Protein 9MYG (pdb70)

Foldseek 3Di:
DVVVVVVVVVVVVVVVVVVVVVVVVVVVVPCPDDAAEFDKDWDADPVQRKIKIAGQTRGPFAWKAKDKLVVQCVVPVPPQKDDDRGGHGHPDMIMGGLPCQVPDPSRDQKIKIWMWTAHPPPGHIDTHDMDIGHPD

Nearest PDB structures (foldseek):
  8gi2-assembly1_A  TM=8.010E-01  e=1.442E-11  Natrinema sp. J7-2
  1evu-assembly1_B  TM=5.180E-01  e=8.046E-01  Homo sapiens
  3ubh-assembly1_A  TM=3.953E-01  e=2.102E+00  Drosophila melanogaster
  6a8p-assembly3_C  TM=4.133E-01  e=2.102E+00  Homo sapiens
  6ewl-assembly1_A  TM=2.812E-01  e=9.663E+00  Danio rerio

Radius of gyration: 26.22 Å; Cα contacts (8 Å, |Δi|>4): 239; chains: 1; bounding box: 28×47×87 Å

B-factor: mean 88.71, std 3.44, range [81.53, 96.91]

Secondary structure (DSSP, 8-state):
-HHHHHHHHHHHHHHHHHHHHHHHHHHHHH--------EEEEEEETTTTEEEEEEEE-TT-SEEEEEETHHHHHHHSGGGEES-SS-B-TT-EEEEE-GGGGTSTT--SEEEEEEEEEETTTTEEEEEEEEEEE--

Solvent-accessible surface area: 8313 Å² total; per-residue (Å²): 145,89,97,92,90,31,92,105,104,107,85,47,92,84,95,108,115,54,67,95,83,46,67,129,88,132,93,126,55,60,84,130,80,106,115,3,118,22,29,16,61,23,86,20,50,123,108,63,65,34,0,67,0,44,6,100,59,39,63,73,10,73,46,0,69,17,14,48,20,6,109,30,0,35,87,81,14,50,113,29,22,57,64,74,63,84,61,0,99,84,63,58,84,1,49,0,67,1,70,48,2,77,97,43,94,64,10,58,17,51,37,48,0,18,0,32,0,14,18,124,150,85,122,21,94,25,112,39,22,67,41,124,11,94,16,121

Structure (mmCIF, N/CA/C/O backbone):
data_9MYG
#
_entry.id   9MYG
#
_cell.length_a   1.00
_cell.length_b   1.00
_cell.length_c   1.00
_cell.angle_alpha   90.00
_cell.angle_beta   90.00
_cell.angle_gamma   90.00
#
_symmetry.space_group_name_H-M   'P 1'
#
loop_
_atom_site.group_PDB
_atom_site.id
_atom_site.type_symbol
_atom_site.label_atom_id
_atom_site.label_alt_id
_atom_site.label_comp_id
_atom_site.label_asym_id
_atom_site.label_entity_id
_atom_site.label_seq_id
_atom_site.pdbx_PDB_ins_code
_atom_site.Cartn_x
_atom_site.Cartn_y
_atom_site.Cartn_z
_atom_site.occupancy
_atom_site.B_iso_or_equiv
_atom_site.auth_seq_id
_atom_site.auth_comp_id
_atom_site.auth_asym_id
_atom_site.auth_atom_id
_atom_site.pdbx_PDB_model_num
ATOM 1 N N . VAL A 1 19 ? 141.222 135.046 63.523 1.00 93.50 19 VAL A N 1
ATOM 2 C CA . VAL A 1 19 ? 142.625 135.053 64.022 1.00 93.50 19 VAL A CA 1
ATOM 3 C C . VAL A 1 19 ? 142.827 136.218 64.982 1.00 93.50 19 VAL A C 1
ATOM 4 O O . VAL A 1 19 ? 143.568 136.109 65.959 1.00 93.50 19 VAL A O 1
ATOM 17 N N . SER A 1 20 ? 142.162 137.336 64.697 1.00 93.34 20 SER A N 1
ATOM 18 C CA . SER A 1 20 ? 142.314 138.535 65.519 1.00 93.34 20 SER A CA 1
ATOM 19 C C . SER A 1 20 ? 141.965 138.310 66.983 1.00 93.34 20 SER A C 1
ATOM 20 O O . SER A 1 20 ? 142.778 138.676 67.849 1.00 93.34 20 SER A O 1
ATOM 28 N N . PRO A 1 21 ? 140.812 137.735 67.340 1.00 92.23 21 PRO A N 1
ATOM 29 C CA . PRO A 1 21 ? 140.496 137.571 68.768 1.00 92.23 21 PRO A CA 1
ATOM 30 C C . PRO A 1 21 ? 141.467 136.674 69.516 1.00 92.23 21 PRO A C 1
ATOM 31 O O . PRO A 1 21 ? 141.660 136.877 70.719 1.00 92.23 21 PRO A O 1
ATOM 42 N N . VAL A 1 22 ? 142.088 135.696 68.854 1.00 91.28 22 VAL A N 1
ATOM 43 C CA . VAL A 1 22 ? 143.016 134.809 69.551 1.00 91.28 22 VAL A CA 1
ATOM 44 C C . VAL A 1 22 ? 144.290 135.557 69.930 1.00 91.28 22 VAL A C 1
ATOM 45 O O . VAL A 1 22 ? 144.795 135.429 71.054 1.00 91.28 22 VAL A O 1
ATOM 58 N N . ILE A 1 23 ? 144.834 136.345 69.001 1.00 91.14 23 ILE A N 1
ATOM 59 C CA . ILE A 1 23 ? 146.010 137.149 69.314 1.00 91.14 23 ILE A CA 1
ATOM 60 C C . ILE A 1 23 ? 145.673 138.173 70.389 1.00 91.14 23 ILE A C 1
ATOM 61 O O . ILE A 1 23 ? 146.490 138.462 71.274 1.00 91.14 23 ILE A O 1
ATOM 77 N N . GLY A 1 24 ? 144.467 138.739 70.329 1.00 91.19 24 GLY A N 1
ATOM 78 C CA . GLY A 1 24 ? 144.034 139.640 71.383 1.00 91.19 24 GLY A CA 1
ATOM 79 C C . GLY A 1 24 ? 143.985 138.959 72.733 1.00 91.19 24 GLY A C 1
ATOM 80 O O . GLY A 1 24 ? 144.368 139.539 73.750 1.00 91.19 24 GLY A O 1
ATOM 84 N N . VAL A 1 25 ? 143.511 137.713 72.763 1.00 90.53 25 VAL A N 1
ATOM 85 C CA . VAL A 1 25 ? 143.472 136.960 74.013 1.00 90.53 25 VAL A CA 1
ATOM 86 C C . VAL A 1 25 ? 144.883 136.727 74.535 1.00 90.53 25 VAL A C 1
ATOM 87 O O . VAL A 1 25 ? 145.141 136.839 75.738 1.00 90.53 25 VAL A O 1
ATOM 100 N N . ILE A 1 26 ? 145.815 136.385 73.644 1.00 90.32 26 ILE A N 1
ATOM 101 C CA . ILE A 1 26 ? 147.197 136.161 74.069 1.00 90.32 26 ILE A CA 1
ATOM 102 C C . ILE A 1 26 ? 147.781 137.438 74.669 1.00 90.32 26 ILE A C 1
ATOM 103 O O . ILE A 1 26 ? 148.417 137.420 75.734 1.00 90.32 26 ILE A O 1
ATOM 119 N N . LEU A 1 27 ? 147.570 138.569 73.992 1.00 89.72 27 LEU A N 1
ATOM 120 C CA . LEU A 1 27 ? 148.095 139.837 74.489 1.00 89.72 27 LEU A CA 1
ATOM 121 C C . LEU A 1 27 ? 147.454 140.215 75.819 1.00 89.72 27 LEU A C 1
ATOM 122 O O . LEU A 1 27 ? 148.130 140.720 76.725 1.00 89.72 27 LEU A O 1
ATOM 138 N N . MET A 1 28 ? 146.146 139.983 75.955 1.00 92.27 28 MET A N 1
ATOM 139 C CA . MET A 1 28 ? 145.471 140.262 77.215 1.00 92.27 28 MET A CA 1
ATOM 140 C C . MET A 1 28 ? 145.990 139.370 78.332 1.00 92.27 28 MET A C 1
ATOM 141 O O . MET A 1 28 ? 146.092 139.815 79.477 1.00 92.27 28 MET A O 1
ATOM 155 N N . VAL A 1 29 ? 146.319 138.114 78.027 1.00 90.76 29 VAL A N 1
ATOM 156 C CA . VAL A 1 29 ? 146.907 137.236 79.034 1.00 90.76 29 VAL A CA 1
ATOM 157 C C . VAL A 1 29 ? 148.260 137.776 79.479 1.00 90.76 29 VAL A C 1
ATOM 158 O O . VAL A 1 29 ? 148.589 137.771 80.673 1.00 90.76 29 VAL A O 1
ATOM 171 N N . ALA A 1 30 ? 149.073 138.237 78.526 1.00 89.43 30 ALA A N 1
ATOM 172 C CA . ALA A 1 30 ? 150.362 138.819 78.895 1.00 89.43 30 ALA A CA 1
ATOM 173 C C . ALA A 1 30 ? 150.174 140.043 79.786 1.00 89.43 30 ALA A C 1
ATOM 174 O O . ALA A 1 30 ? 150.880 140.213 80.791 1.00 89.43 30 ALA A O 1
ATOM 181 N N . ILE A 1 31 ? 149.217 140.904 79.435 1.00 90.27 31 ILE A N 1
ATOM 182 C CA . ILE A 1 31 ? 148.947 142.087 80.248 1.00 90.27 31 ILE A CA 1
ATOM 183 C C . ILE A 1 31 ? 148.463 141.680 81.634 1.00 90.27 31 ILE A C 1
ATOM 184 O O . ILE A 1 31 ? 148.791 142.325 82.636 1.00 90.27 31 ILE A O 1
ATOM 200 N N . THR A 1 32 ? 147.664 140.615 81.713 1.00 90.71 32 THR A N 1
ATOM 201 C CA . THR A 1 32 ? 147.190 140.131 83.005 1.00 90.71 32 THR A CA 1
ATOM 2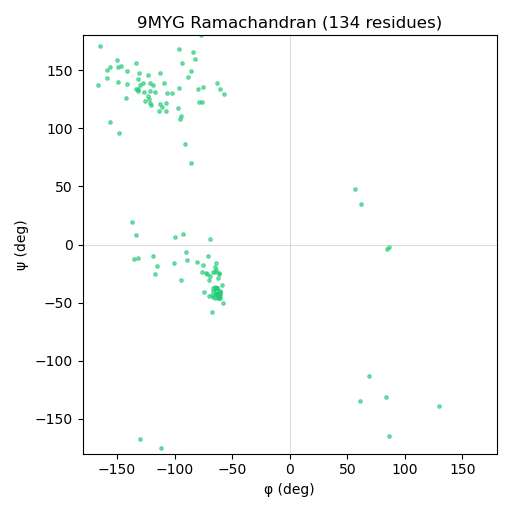02 C C . THR A 1 32 ? 148.351 139.657 83.867 1.00 90.71 32 THR A C 1
ATOM 203 O O . THR A 1 32 ? 148.396 139.931 85.071 1.00 90.71 32 THR A O 1
ATOM 214 N N . VAL A 1 33 ? 149.299 138.935 83.268 1.00 91.18 33 VAL A N 1
ATOM 215 C CA . VAL A 1 33 ? 150.470 138.492 84.021 1.00 91.18 33 VAL A CA 1
ATOM 216 C C . VAL A 1 33 ? 151.258 139.693 84.529 1.00 91.18 33 VAL A C 1
ATOM 217 O O . VAL A 1 33 ? 151.693 139.728 85.689 1.00 91.18 33 VAL A O 1
ATOM 230 N N . ILE A 1 34 ? 151.451 140.699 83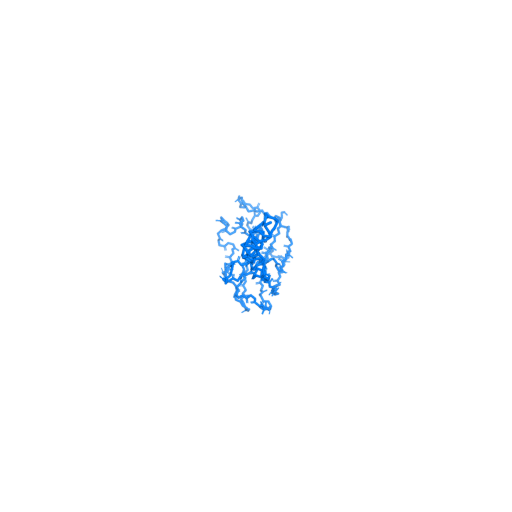.674 1.00 90.07 34 ILE A N 1
ATOM 231 C CA . ILE A 1 34 ? 152.207 141.878 84.090 1.00 90.07 34 ILE A CA 1
ATOM 232 C C . ILE A 1 34 ? 151.490 142.604 85.225 1.00 90.07 34 ILE A C 1
ATOM 233 O O . ILE A 1 34 ? 152.120 143.048 86.195 1.00 90.07 34 ILE A O 1
ATOM 249 N N . LEU A 1 35 ? 150.167 142.745 85.123 1.00 90.23 35 LEU A N 1
ATOM 250 C CA . LEU A 1 35 ? 149.413 143.433 86.166 1.00 90.23 35 LEU A CA 1
ATOM 251 C C . LEU A 1 35 ? 149.438 142.651 87.472 1.00 90.23 35 LEU A C 1
ATOM 252 O O . LEU A 1 35 ? 149.496 143.244 88.555 1.00 90.23 35 LEU A O 1
ATOM 268 N N . ALA A 1 36 ? 149.380 141.319 87.394 1.00 90.09 36 ALA A N 1
ATOM 269 C CA . ALA A 1 36 ? 149.514 140.507 88.598 1.00 90.09 36 ALA A CA 1
ATOM 270 C C . ALA A 1 36 ? 150.872 140.727 89.247 1.00 90.09 36 ALA A C 1
ATOM 271 O O . ALA A 1 36 ? 150.971 140.876 90.472 1.00 90.09 36 ALA A O 1
ATOM 278 N N . ALA A 1 37 ? 151.932 140.764 88.436 1.00 90.28 37 ALA A N 1
ATOM 279 C CA . ALA A 1 37 ? 153.259 141.031 88.977 1.00 90.28 37 ALA A CA 1
ATOM 280 C C . ALA A 1 37 ? 153.321 142.398 89.646 1.00 90.28 37 ALA A C 1
ATOM 281 O O . ALA A 1 37 ? 153.949 142.544 90.700 1.00 90.28 37 ALA A O 1
ATOM 288 N N . VAL A 1 38 ? 152.682 143.404 89.050 1.00 89.89 38 VAL A N 1
ATOM 289 C CA . VAL A 1 38 ? 152.698 144.742 89.636 1.00 89.89 38 VAL A CA 1
ATOM 290 C C . VAL A 1 38 ? 151.935 144.769 90.957 1.00 89.89 38 VAL A C 1
ATOM 291 O O . VAL A 1 38 ? 152.404 145.348 91.944 1.00 89.89 38 VAL A O 1
ATOM 304 N N . ILE A 1 39 ? 150.750 144.156 91.000 1.00 90.61 39 ILE A N 1
ATOM 305 C CA . ILE A 1 39 ? 149.920 144.228 92.201 1.00 90.61 39 ILE A CA 1
ATOM 306 C C . ILE A 1 39 ? 150.509 143.385 93.326 1.00 90.61 39 ILE A C 1
ATOM 307 O O . ILE A 1 39 ? 150.243 143.645 94.509 1.00 90.61 39 ILE A O 1
ATOM 323 N N . ALA A 1 40 ? 151.294 142.357 92.991 1.00 90.91 40 ALA A N 1
ATOM 324 C CA . ALA A 1 40 ? 151.884 141.526 94.035 1.00 90.91 40 ALA A CA 1
ATOM 325 C C . ALA A 1 40 ? 152.785 142.346 94.949 1.00 90.91 40 ALA A C 1
ATOM 326 O O . ALA A 1 40 ? 152.744 142.191 96.176 1.00 90.91 40 ALA A O 1
ATOM 333 N N . ALA A 1 41 ? 153.610 143.221 94.371 1.00 90.78 41 ALA A N 1
ATOM 334 C CA . ALA A 1 41 ? 154.495 144.048 95.184 1.00 90.78 41 ALA A CA 1
ATOM 335 C C . ALA A 1 41 ? 153.698 144.980 96.088 1.00 90.78 41 ALA A C 1
ATOM 336 O O . ALA A 1 41 ? 154.031 145.150 97.266 1.00 90.78 41 ALA A O 1
ATOM 343 N N . PHE A 1 42 ? 152.639 145.591 95.554 1.00 91.44 42 PHE A N 1
ATOM 344 C CA . PHE A 1 42 ? 151.823 146.487 96.366 1.00 91.44 42 PHE A CA 1
ATOM 345 C C . PHE A 1 42 ? 151.183 145.742 97.530 1.00 91.44 42 PHE A C 1
ATOM 346 O O . PHE A 1 42 ? 151.153 146.249 98.657 1.00 91.44 42 PHE A O 1
ATOM 363 N N . VAL A 1 43 ? 150.665 144.539 97.279 1.00 91.46 43 VAL A N 1
ATOM 364 C CA . VAL A 1 43 ? 150.044 143.767 98.353 1.00 91.46 43 VAL A CA 1
ATOM 365 C C . VAL A 1 43 ? 151.082 143.383 99.402 1.00 91.46 43 VAL A C 1
ATOM 366 O O . VAL A 1 43 ? 150.854 143.524 100.611 1.00 91.46 43 VAL A O 1
ATOM 379 N N . LEU A 1 44 ? 152.242 142.893 98.959 1.00 91.97 44 LEU A N 1
ATOM 380 C CA . LEU A 1 44 ? 153.269 142.478 99.904 1.00 91.97 44 LEU A CA 1
ATOM 381 C C . LEU A 1 44 ? 153.843 143.652 100.685 1.00 91.97 44 LEU A C 1
ATOM 382 O O . LEU A 1 44 ? 154.365 143.450 101.786 1.00 91.97 44 LEU A O 1
ATOM 398 N N . ASP A 1 45 ? 153.762 144.871 100.145 1.00 93.30 45 ASP A N 1
ATOM 399 C CA . ASP A 1 45 ? 154.205 146.035 100.904 1.00 93.30 45 ASP A CA 1
ATOM 400 C C . ASP A 1 45 ? 153.364 146.201 102.165 1.00 93.30 45 ASP A C 1
ATOM 401 O O . ASP A 1 45 ? 153.903 146.410 103.258 1.00 93.30 45 ASP A O 1
ATOM 410 N N . LEU A 1 46 ? 152.039 146.097 102.036 1.00 89.92 46 LEU A N 1
ATOM 411 C CA . LEU A 1 46 ? 151.176 146.141 103.212 1.00 89.92 46 LEU A CA 1
ATOM 412 C C . LEU A 1 46 ? 151.329 144.889 104.063 1.00 89.92 46 LEU A C 1
ATOM 413 O O . LEU A 1 46 ? 151.171 144.950 105.287 1.00 89.92 46 LEU A O 1
ATOM 429 N N . GLY A 1 47 ? 151.635 143.751 103.437 1.00 91.42 47 GLY A N 1
ATOM 430 C CA . GLY A 1 47 ? 151.725 142.510 104.186 1.00 91.42 47 GLY A CA 1
ATOM 431 C C . GLY A 1 47 ? 152.760 142.541 105.294 1.00 91.42 47 GLY A C 1
ATOM 432 O O . GLY A 1 47 ? 152.559 141.931 106.348 1.00 91.42 47 GLY A O 1
ATOM 436 N N . GLY A 1 48 ? 153.877 143.241 105.078 1.00 91.15 48 GLY A N 1
ATOM 437 C CA . GLY A 1 48 ? 154.957 143.234 106.050 1.00 91.15 48 GLY A CA 1
ATOM 438 C C . GLY A 1 48 ? 154.865 144.300 107.120 1.00 91.15 48 GLY A C 1
ATOM 439 O O . GLY A 1 48 ? 155.593 144.224 108.114 1.00 91.15 48 GLY A O 1
ATOM 443 N N . SER A 1 49 ? 153.991 145.292 106.945 1.00 93.28 49 SER A N 1
ATOM 444 C CA . SER A 1 49 ? 153.902 146.420 107.872 1.00 93.28 49 SER A CA 1
ATOM 445 C C . SER A 1 49 ? 152.979 146.092 109.050 1.00 93.28 49 SER A C 1
ATOM 446 O O . SER A 1 49 ? 151.876 146.619 109.189 1.00 93.28 49 SER A O 1
ATOM 454 N N . VAL A 1 50 ? 153.459 145.195 109.910 1.00 94.03 50 VAL A N 1
ATOM 455 C CA . VAL A 1 50 ? 152.771 144.882 111.158 1.00 94.03 50 VAL A CA 1
ATOM 456 C C . VAL A 1 50 ? 153.307 145.800 112.249 1.00 94.03 50 VAL A C 1
ATOM 457 O O . VAL A 1 50 ? 154.238 145.440 112.978 1.00 94.03 50 VAL A O 1
ATOM 470 N N . GLY A 1 51 ? 152.722 146.989 112.369 1.00 92.75 51 GLY A N 1
ATOM 471 C CA . GLY A 1 51 ? 153.186 147.969 113.331 1.00 92.75 51 GLY A CA 1
ATOM 472 C C . GLY A 1 51 ? 153.181 147.461 114.758 1.00 92.75 51 GLY A C 1
ATOM 473 O O . GLY A 1 51 ? 152.178 146.918 115.229 1.00 92.75 51 GLY A O 1
ATOM 477 N N . GLN A 1 52 ? 154.300 147.632 115.453 1.00 94.23 52 GLN A N 1
ATOM 478 C CA . GLN A 1 52 ? 154.420 147.228 116.844 1.00 94.23 52 GLN A CA 1
ATOM 479 C C . GLN A 1 52 ? 154.086 148.394 117.770 1.00 94.23 52 GLN A C 1
ATOM 480 O O . GLN A 1 52 ? 154.186 149.566 117.398 1.00 94.23 52 GLN A O 1
ATOM 494 N N . GLU A 1 53 ? 153.687 148.054 118.993 1.00 94.64 53 GLU A N 1
ATOM 495 C CA . GLU A 1 53 ? 153.324 149.035 120.005 1.00 94.64 53 GLU A CA 1
ATOM 496 C C . GLU A 1 53 ? 153.994 148.676 121.322 1.00 94.64 53 GLU A C 1
ATOM 497 O O . GLU A 1 53 ? 153.970 147.516 121.744 1.00 94.64 53 GLU A O 1
ATOM 509 N N . ALA A 1 54 ? 154.589 149.674 121.966 1.00 94.66 54 ALA A N 1
ATOM 510 C CA . ALA A 1 54 ? 155.273 149.460 123.231 1.00 94.66 54 ALA A CA 1
ATOM 511 C C . ALA A 1 54 ? 154.293 149.544 124.394 1.00 94.66 54 ALA A C 1
ATOM 512 O O . ALA A 1 54 ? 153.298 150.272 124.346 1.00 94.66 54 ALA A O 1
ATOM 519 N N . GLN A 1 55 ? 154.585 148.784 125.447 1.00 93.71 55 GLN A N 1
ATOM 520 C CA . GLN A 1 55 ? 153.761 148.789 126.645 1.00 93.71 55 GLN A CA 1
ATOM 521 C C . GLN A 1 55 ? 154.637 148.498 127.854 1.00 93.71 55 GLN A C 1
ATOM 522 O O . GLN A 1 55 ? 155.539 147.658 127.799 1.00 93.71 55 GLN A O 1
ATOM 536 N N . ALA A 1 56 ? 154.360 149.204 128.946 1.00 91.49 56 ALA A N 1
ATOM 537 C CA . ALA A 1 56 ? 155.110 149.034 130.183 1.00 91.49 56 ALA A CA 1
ATOM 538 C C . ALA A 1 56 ? 154.326 149.687 131.312 1.00 91.49 56 ALA A C 1
ATOM 539 O O . ALA A 1 56 ? 153.332 150.381 131.085 1.00 91.49 56 ALA A O 1
ATOM 546 N N . GLY A 1 57 ? 154.790 149.455 132.537 1.00 89.95 57 GLY A N 1
ATOM 547 C CA . GLY A 1 57 ? 154.128 149.987 133.712 1.00 89.95 57 GLY A CA 1
ATOM 548 C C . GLY A 1 57 ? 155.023 150.884 134.540 1.00 89.95 57 GLY A C 1
ATOM 549 O O . GLY A 1 57 ? 156.076 150.453 135.019 1.00 89.95 57 GLY A O 1
ATOM 553 N N . VAL A 1 58 ? 154.614 152.139 134.711 1.00 89.05 58 VAL A N 1
ATOM 554 C CA . VAL A 1 58 ? 155.358 153.111 135.499 1.00 89.05 58 VAL A CA 1
ATOM 555 C C . VAL A 1 58 ? 154.392 153.810 136.445 1.00 89.05 58 VAL A C 1
ATOM 556 O O . VAL A 1 58 ? 153.243 154.094 136.092 1.00 89.05 58 VAL A O 1
ATOM 569 N N . THR A 1 59 ? 154.867 154.084 137.656 1.00 88.86 59 THR A N 1
ATOM 570 C CA . THR A 1 59 ? 154.063 154.710 138.697 1.00 88.86 59 THR A CA 1
ATOM 571 C C . THR A 1 59 ? 154.503 156.156 138.880 1.00 88.86 59 THR A C 1
ATOM 572 O O . THR A 1 59 ? 155.699 156.432 139.022 1.00 88.86 59 THR A O 1
ATOM 583 N N . ILE A 1 60 ? 153.540 157.075 138.876 1.00 87.19 60 ILE A N 1
ATOM 584 C CA . ILE A 1 60 ? 153.791 158.489 139.129 1.00 87.19 60 ILE A CA 1
ATOM 585 C C . ILE A 1 60 ? 153.017 158.898 140.373 1.00 87.19 60 ILE A C 1
ATOM 586 O O . ILE A 1 60 ? 151.854 158.517 140.546 1.00 87.19 60 ILE A O 1
ATOM 602 N N . GLU A 1 61 ? 153.665 159.675 141.239 1.00 88.58 61 GLU A N 1
ATOM 603 C CA . GLU A 1 61 ? 153.106 160.021 142.536 1.00 88.58 61 GLU A CA 1
ATOM 604 C C . GLU A 1 61 ? 153.474 161.469 142.837 1.00 88.58 61 GLU A C 1
ATOM 605 O O . GLU A 1 61 ? 154.653 161.833 142.803 1.00 88.58 61 GLU A O 1
ATOM 617 N N . VAL A 1 62 ? 152.465 162.287 143.133 1.00 86.31 62 VAL A N 1
ATOM 618 C CA . VAL A 1 62 ? 152.632 163.719 143.385 1.00 86.31 62 VAL A CA 1
ATOM 619 C C . VAL A 1 62 ? 152.363 163.969 144.861 1.00 86.31 62 VAL A C 1
ATOM 620 O O . VAL A 1 62 ? 151.249 163.727 145.343 1.00 86.31 62 VAL A O 1
ATOM 633 N N . ASP A 1 63 ? 153.375 164.458 145.577 1.00 87.51 63 ASP A N 1
ATOM 634 C CA . ASP A 1 63 ? 153.296 164.655 147.021 1.00 87.51 63 ASP A CA 1
ATOM 635 C C . ASP A 1 63 ? 152.931 166.110 147.296 1.00 87.51 63 ASP A C 1
ATOM 636 O O . ASP A 1 63 ? 153.688 167.023 146.951 1.00 87.51 63 ASP A O 1
ATOM 645 N N . GLU A 1 64 ? 151.772 166.322 147.922 1.00 87.45 64 GLU A N 1
ATOM 646 C CA . GLU A 1 64 ? 151.307 167.675 148.201 1.00 87.45 64 GLU A CA 1
ATOM 647 C C . GLU A 1 64 ? 152.046 168.323 149.365 1.00 87.45 64 GLU A C 1
ATOM 648 O O . GLU A 1 64 ? 152.086 169.554 149.447 1.00 87.45 64 GLU A O 1
ATOM 660 N N . SER A 1 65 ? 152.622 167.528 150.268 1.00 88.72 65 SER A N 1
ATOM 661 C CA . SER A 1 65 ? 153.260 168.090 151.451 1.00 88.72 65 SER A CA 1
ATOM 662 C C . SER A 1 65 ? 154.580 168.780 151.136 1.00 88.72 65 SER A C 1
ATOM 663 O O . SER A 1 65 ? 154.991 169.668 151.890 1.00 88.72 65 SER A O 1
ATOM 671 N N . SER A 1 66 ? 155.252 168.400 150.044 1.00 87.35 66 SER A N 1
ATOM 672 C CA . SER A 1 66 ? 156.546 168.986 149.717 1.00 87.35 66 SER A CA 1
ATOM 673 C C . SER A 1 66 ? 156.658 169.407 148.256 1.00 87.35 66 SER A C 1
ATOM 674 O O . SER A 1 66 ? 157.755 169.776 147.821 1.00 87.35 66 SER A O 1
ATOM 682 N N . GLN A 1 67 ? 155.568 169.370 147.488 1.00 86.75 67 GLN A N 1
ATOM 683 C CA . GLN A 1 67 ? 155.579 169.825 146.098 1.00 86.75 67 GLN A CA 1
ATOM 684 C C . GLN A 1 67 ? 156.631 169.080 145.280 1.00 86.75 67 GLN A C 1
ATOM 685 O O . GLN A 1 67 ? 157.417 169.686 144.548 1.00 86.75 67 GLN A O 1
ATOM 699 N N . GLU A 1 68 ? 156.651 167.755 145.404 1.00 86.47 68 GLU A N 1
ATOM 700 C CA . GLU A 1 68 ? 157.618 166.921 144.707 1.00 86.47 68 GLU A CA 1
ATOM 701 C C . GLU A 1 68 ? 156.894 165.773 144.018 1.00 86.47 68 GLU A C 1
ATOM 702 O O . GLU A 1 68 ? 155.877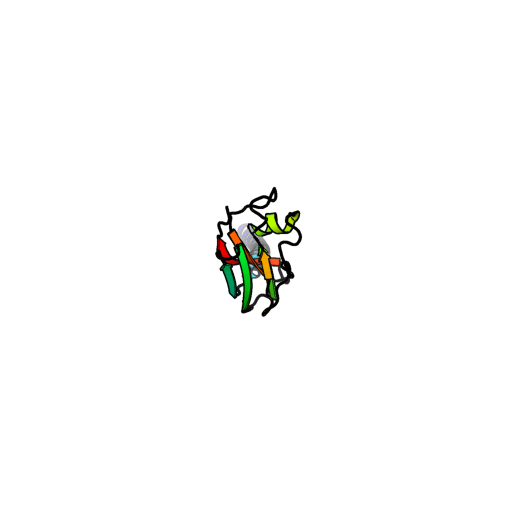 165.275 144.507 1.00 86.47 68 GLU A O 1
ATOM 714 N N . ILE A 1 69 ? 157.433 165.358 142.873 1.00 84.98 69 ILE A N 1
ATOM 715 C CA . ILE A 1 69 ? 156.858 164.297 142.054 1.00 84.98 69 ILE A CA 1
ATOM 716 C C . ILE A 1 69 ? 157.897 163.195 141.900 1.00 84.98 69 ILE A C 1
ATOM 717 O O . ILE A 1 69 ? 159.062 163.471 141.588 1.00 84.98 69 ILE A O 1
ATOM 733 N N . GLN A 1 70 ? 157.477 161.951 142.119 1.00 83.97 70 GLN A N 1
ATOM 734 C CA . GLN A 1 70 ? 158.356 160.792 142.059 1.00 83.97 70 GLN A CA 1
ATOM 735 C C . GLN A 1 70 ? 157.850 159.815 141.007 1.00 83.97 70 GLN A C 1
ATOM 736 O O . GLN A 1 70 ? 156.642 159.590 140.885 1.00 83.97 70 GLN A O 1
ATOM 750 N N . VAL A 1 71 ? 158.780 159.241 140.245 1.00 85.31 71 VAL A N 1
ATOM 751 C CA . VAL A 1 71 ? 158.463 158.305 139.173 1.00 85.31 71 VAL A CA 1
ATOM 752 C C . VAL A 1 71 ? 159.363 157.085 139.311 1.00 85.31 71 VAL A C 1
ATOM 753 O O . VAL A 1 71 ? 160.574 157.223 139.518 1.00 85.31 71 VAL A O 1
ATOM 76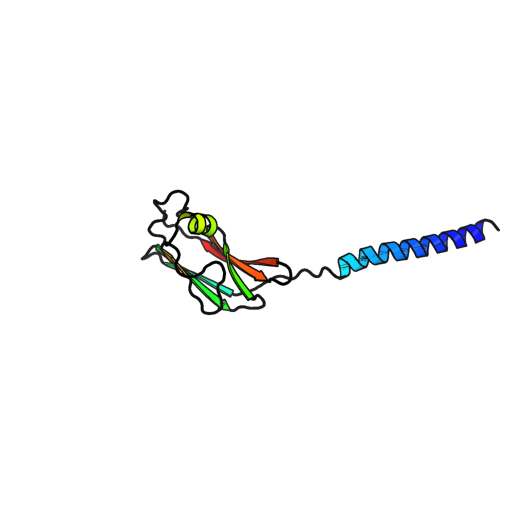6 N N . GLU A 1 72 ? 158.773 155.896 139.198 1.00 86.97 72 GLU A N 1
ATOM 767 C CA . GLU A 1 72 ? 159.523 154.649 139.202 1.00 86.97 72 GLU A CA 1
ATOM 768 C C . GLU A 1 72 ? 158.899 153.686 138.203 1.00 86.97 72 GLU A C 1
ATOM 769 O O . GLU A 1 72 ? 157.690 153.718 137.958 1.00 86.97 72 GLU A O 1
ATOM 781 N N . VAL A 1 73 ? 159.738 152.827 137.627 1.00 89.21 73 VAL A N 1
ATOM 782 C CA . VAL A 1 73 ? 159.305 151.855 136.629 1.00 89.21 73 VAL A CA 1
ATOM 783 C C . VAL A 1 73 ? 159.027 150.545 137.357 1.00 89.21 73 VAL A C 1
ATOM 784 O O . VAL A 1 73 ? 159.946 149.859 137.806 1.00 89.21 73 VAL A O 1
ATOM 797 N N . THR A 1 74 ? 157.747 150.195 137.471 1.00 90.52 74 THR A N 1
ATOM 798 C CA . THR A 1 74 ? 157.377 148.954 138.138 1.00 90.52 74 THR A CA 1
ATOM 799 C C . THR A 1 74 ? 157.680 147.740 137.269 1.00 90.52 74 THR A C 1
ATOM 800 O O . THR A 1 74 ? 158.155 146.717 137.773 1.00 90.52 74 THR A O 1
ATOM 811 N N . SER A 1 75 ? 157.413 147.830 135.968 1.00 91.42 75 SER A N 1
ATOM 812 C CA . SER A 1 75 ? 157.644 146.712 135.065 1.00 91.42 75 SER A CA 1
ATOM 813 C C . SER A 1 75 ? 158.054 147.248 133.703 1.00 91.42 75 SER A C 1
ATOM 814 O O . SER A 1 75 ? 157.705 148.371 133.330 1.00 91.42 75 SER A O 1
ATOM 822 N N . MET A 1 76 ? 158.800 146.428 132.964 1.00 92.36 76 MET A N 1
ATOM 823 C CA . MET A 1 76 ? 159.292 146.822 131.653 1.00 92.36 76 MET A CA 1
ATOM 824 C C . MET A 1 76 ? 158.385 146.373 130.516 1.00 92.36 76 MET A C 1
ATOM 825 O O . MET A 1 76 ? 158.320 147.057 129.488 1.00 92.36 76 MET A O 1
ATOM 839 N N . GLY A 1 77 ? 157.680 145.256 130.676 1.00 94.15 77 GLY A N 1
ATOM 840 C CA . GLY A 1 77 ? 156.846 144.734 129.612 1.00 94.15 77 GLY A CA 1
ATOM 841 C C . GLY A 1 77 ? 157.663 144.217 128.446 1.00 94.15 77 GLY A C 1
ATOM 842 O O . GLY A 1 77 ? 158.384 143.224 128.579 1.00 94.15 77 GLY A O 1
ATOM 846 N N . ASN A 1 78 ? 157.558 144.884 127.297 1.00 94.03 78 ASN A N 1
ATOM 847 C CA . ASN A 1 78 ? 158.343 144.538 126.121 1.00 94.03 78 ASN A CA 1
ATOM 848 C C . ASN A 1 78 ? 159.261 145.662 125.664 1.00 94.03 78 ASN A C 1
ATOM 849 O O . ASN A 1 78 ? 160.107 145.433 124.792 1.00 94.03 78 ASN A O 1
ATOM 860 N N . SER A 1 79 ? 159.122 146.863 126.220 1.00 94.03 79 SER A N 1
ATOM 861 C CA . SER A 1 79 ? 160.011 147.960 125.877 1.00 94.03 79 SER A CA 1
ATOM 862 C C . SER A 1 79 ? 161.350 147.780 126.590 1.00 94.03 79 SER A C 1
ATOM 863 O O . SER A 1 79 ? 161.568 146.819 127.332 1.00 94.03 79 SER A O 1
ATOM 871 N N . ASP A 1 80 ? 162.265 148.724 126.360 1.00 92.46 80 ASP A N 1
ATOM 872 C CA . ASP A 1 80 ? 163.594 148.637 126.946 1.00 92.46 80 ASP A CA 1
ATOM 873 C C . ASP A 1 80 ? 164.059 149.923 127.617 1.00 92.46 80 ASP A C 1
ATOM 874 O O . ASP A 1 80 ? 165.072 149.890 128.323 1.00 92.46 80 ASP A O 1
ATOM 883 N N . LEU A 1 81 ? 163.367 151.045 127.429 1.00 90.90 81 LEU A N 1
ATOM 884 C CA . LEU A 1 81 ? 163.716 152.272 128.130 1.00 90.90 81 LEU A CA 1
ATOM 885 C C . LEU A 1 81 ? 162.505 153.191 128.146 1.00 90.90 81 LEU A C 1
ATOM 886 O O . LEU A 1 81 ? 161.671 153.169 127.237 1.00 90.90 81 LEU A O 1
ATOM 902 N N . VAL A 1 82 ? 162.420 154.004 129.195 1.00 89.37 82 VAL A N 1
ATOM 903 C CA . VAL A 1 82 ? 161.299 154.908 129.413 1.00 89.37 82 VAL A CA 1
ATOM 904 C C . VAL A 1 82 ? 161.841 156.312 129.637 1.00 89.37 82 VAL A C 1
ATOM 905 O O . VAL A 1 82 ? 162.846 156.496 130.333 1.00 89.37 82 VAL A O 1
ATOM 918 N N . LYS A 1 83 ? 161.174 157.298 129.044 1.00 87.88 83 LYS A N 1
ATOM 919 C CA . LYS A 1 83 ? 161.529 158.697 129.227 1.00 87.88 83 LYS A CA 1
ATOM 920 C C . LYS A 1 83 ? 160.262 159.493 129.500 1.00 87.88 83 LYS A C 1
ATOM 921 O O . LYS A 1 83 ? 159.157 159.090 129.130 1.00 87.88 83 LYS A O 1
ATOM 940 N N . LEU A 1 84 ? 160.436 160.635 130.158 1.00 85.75 84 LEU A N 1
ATOM 941 C CA . LEU A 1 84 ? 159.324 161.465 130.600 1.00 85.75 84 LEU A CA 1
ATOM 942 C C . LEU A 1 84 ? 159.057 162.564 129.581 1.00 85.75 84 LEU A C 1
ATOM 943 O O . LEU A 1 84 ? 159.992 163.210 129.097 1.00 85.75 84 LEU A O 1
ATOM 959 N N . GLY A 1 85 ? 157.782 162.770 129.262 1.00 85.52 85 GLY A N 1
ATOM 960 C CA . GLY A 1 85 ? 157.380 163.813 128.339 1.00 85.52 85 GLY A CA 1
ATOM 961 C C . GLY A 1 85 ? 156.270 164.676 128.899 1.00 85.52 85 GLY A C 1
ATOM 962 O O . GLY A 1 85 ? 155.972 164.615 130.095 1.00 85.52 85 GLY A O 1
ATOM 966 N N . GLY A 1 86 ? 155.648 165.482 128.047 1.00 85.32 86 GLY A N 1
ATOM 967 C CA . GLY A 1 86 ? 154.570 166.345 128.504 1.00 85.32 86 GLY A CA 1
ATOM 968 C C . GLY A 1 86 ? 155.117 1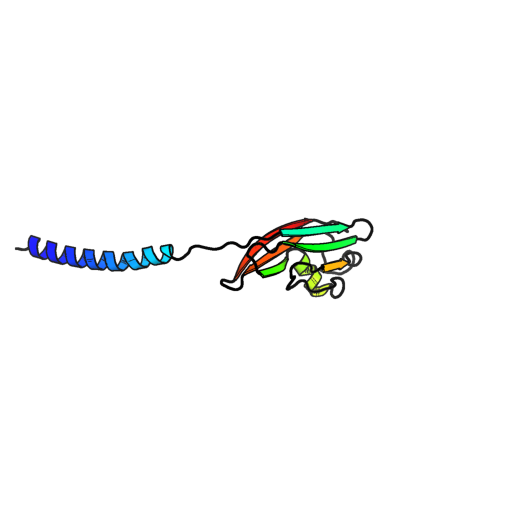67.624 129.094 1.00 85.32 86 GLY A C 1
ATOM 969 O O . GLY A 1 86 ? 155.963 168.288 128.491 1.00 85.32 86 GLY A O 1
ATOM 973 N N . ALA A 1 87 ? 154.632 167.978 130.286 1.00 84.92 87 ALA A N 1
ATOM 974 C CA . ALA A 1 87 ? 155.088 169.197 130.942 1.00 84.92 87 ALA A CA 1
ATOM 975 C C . ALA A 1 87 ? 156.563 169.139 131.313 1.00 84.92 87 ALA A C 1
ATOM 976 O O . ALA A 1 87 ? 157.172 170.189 131.543 1.00 84.92 87 ALA A O 1
ATOM 983 N N . THR A 1 88 ? 157.151 167.942 131.380 1.00 85.96 88 THR A N 1
ATOM 984 C CA . THR A 1 88 ? 158.569 167.832 131.699 1.00 85.96 88 THR A CA 1
ATOM 985 C C . THR A 1 88 ? 159.444 168.530 130.668 1.00 85.96 88 THR A C 1
ATOM 986 O O . THR A 1 88 ? 160.569 168.924 130.991 1.00 85.96 88 THR A O 1
ATOM 997 N N . ASP A 1 89 ? 158.954 168.691 129.437 1.00 87.19 89 ASP A N 1
ATOM 998 C CA . ASP A 1 89 ? 159.742 169.363 128.410 1.00 87.19 89 ASP A CA 1
ATOM 999 C C . ASP A 1 89 ? 160.066 170.793 128.822 1.00 87.19 89 ASP A C 1
ATOM 1000 O O . ASP A 1 89 ? 161.209 171.246 128.697 1.00 87.19 89 ASP A O 1
ATOM 1009 N N . GLY A 1 90 ? 159.066 171.522 129.319 1.00 85.04 90 GLY A N 1
ATOM 1010 C CA . GLY A 1 90 ? 159.315 172.874 129.786 1.00 85.04 90 GLY A CA 1
ATOM 1011 C C . GLY A 1 90 ? 160.203 172.910 131.015 1.00 85.04 90 GLY A C 1
ATOM 1012 O O . GLY A 1 90 ? 161.079 173.770 131.134 1.00 85.04 90 GLY A O 1
ATOM 1016 N N . ILE A 1 91 ? 159.990 171.978 131.944 1.00 84.50 91 ILE A N 1
ATOM 1017 C CA . ILE A 1 91 ? 160.777 171.958 133.174 1.00 84.50 91 ILE A CA 1
ATOM 1018 C C . ILE A 1 91 ? 162.226 171.600 132.867 1.00 84.50 91 ILE A C 1
ATOM 1019 O O . ILE A 1 91 ? 163.150 172.366 133.160 1.00 84.50 91 ILE A O 1
ATOM 1035 N N . ALA A 1 92 ? 162.444 170.436 132.252 1.00 84.33 92 ALA A N 1
ATOM 1036 C CA . ALA A 1 92 ? 163.806 169.960 132.040 1.00 84.33 92 ALA A CA 1
ATOM 1037 C C . ALA A 1 92 ? 164.611 170.912 131.166 1.00 84.33 92 ALA A C 1
ATOM 1038 O O . ALA A 1 92 ? 165.843 170.939 131.257 1.00 84.33 92 ALA A O 1
ATOM 1045 N N . SER A 1 93 ? 163.942 171.698 130.320 1.00 85.38 93 SER A N 1
ATOM 1046 C CA . SER A 1 93 ? 164.658 172.571 129.399 1.00 85.38 93 SER A CA 1
ATOM 1047 C C . SER A 1 93 ? 165.403 173.694 130.108 1.00 85.38 93 SER A C 1
ATOM 1048 O O . SER A 1 93 ? 166.551 173.974 129.749 1.00 85.38 93 SER A O 1
ATOM 1056 N N . ASN A 1 94 ? 164.788 174.340 131.099 1.00 84.11 94 ASN A N 1
ATOM 1057 C CA . ASN A 1 94 ? 165.396 175.516 131.713 1.00 84.11 94 ASN A CA 1
ATOM 1058 C C . ASN A 1 94 ? 165.318 175.500 133.237 1.00 84.11 94 ASN A C 1
ATOM 1059 O O . ASN A 1 94 ? 165.987 176.301 133.897 1.00 84.11 94 ASN A O 1
ATOM 1070 N N . ALA A 1 95 ? 164.516 174.605 133.812 1.00 84.15 95 ALA A N 1
ATOM 1071 C CA . ALA A 1 95 ? 164.417 174.523 135.264 1.00 84.15 95 ALA A CA 1
ATOM 1072 C C . ALA A 1 95 ? 165.674 173.949 135.904 1.00 84.15 95 ALA A C 1
ATOM 1073 O O . ALA A 1 95 ? 165.797 173.987 137.133 1.00 84.15 95 ALA A O 1
ATOM 1080 N N . GLY A 1 96 ? 166.597 173.420 135.109 1.00 84.65 96 GLY A N 1
ATOM 1081 C CA . GLY A 1 96 ? 167.876 172.987 135.644 1.00 84.65 96 GLY A CA 1
ATOM 1082 C C . GLY A 1 96 ? 167.737 171.890 136.677 1.00 84.65 96 GLY A C 1
ATOM 1083 O O . GLY A 1 96 ? 166.994 170.918 136.494 1.00 84.65 96 GLY A O 1
ATOM 1087 N N . SER A 1 97 ? 168.459 172.046 137.784 1.00 86.24 97 SER A N 1
ATOM 1088 C CA . SER A 1 97 ? 168.649 170.998 138.784 1.00 86.24 97 SER A CA 1
ATOM 1089 C C . SER A 1 97 ? 167.395 170.668 139.574 1.00 86.24 97 SER A C 1
ATOM 1090 O O . SER A 1 97 ? 167.510 169.848 140.495 1.00 86.24 97 SER A O 1
ATOM 1098 N N . THR A 1 98 ? 166.214 171.227 139.302 1.00 84.18 98 THR A N 1
ATOM 1099 C CA . THR A 1 98 ? 165.026 170.812 140.038 1.00 84.18 98 THR A CA 1
ATOM 1100 C C . THR A 1 98 ? 164.681 169.351 139.781 1.00 84.18 98 THR A C 1
ATOM 1101 O O . THR A 1 98 ? 163.899 168.769 140.539 1.00 84.18 98 THR A O 1
ATOM 1112 N N . ILE A 1 99 ? 165.241 168.753 138.733 1.00 84.41 99 ILE A N 1
ATOM 1113 C CA . ILE A 1 99 ? 165.085 167.332 138.446 1.00 84.41 99 ILE A CA 1
ATOM 1114 C C . ILE A 1 99 ? 166.353 166.616 138.882 1.00 84.41 99 ILE A C 1
ATOM 1115 O O . ILE A 1 99 ? 167.466 167.030 138.533 1.00 84.41 99 ILE A O 1
ATOM 1131 N N . SER A 1 100 ? 166.189 165.539 139.645 1.00 82.88 100 SER A N 1
ATOM 1132 C CA . SER A 1 100 ? 167.304 164.725 140.100 1.00 82.88 100 SER A CA 1
ATOM 1133 C C . SER A 1 100 ? 167.224 163.358 139.437 1.00 82.88 100 SER A C 1
ATOM 1134 O O . SER A 1 100 ? 166.135 162.848 139.160 1.00 82.88 100 SER A O 1
ATOM 1142 N N . GLY A 1 101 ? 168.388 162.773 139.184 1.00 83.35 101 GLY A N 1
ATOM 1143 C CA . GLY A 1 101 ? 168.455 161.526 138.457 1.00 83.35 101 GLY A CA 1
ATOM 1144 C C . GLY A 1 101 ? 168.472 161.749 136.956 1.00 83.35 101 GLY A C 1
ATOM 1145 O O . GLY A 1 101 ? 168.705 162.852 136.454 1.00 83.35 101 GLY A O 1
ATOM 1149 N N . ASP A 1 102 ? 168.215 160.663 136.231 1.00 88.63 102 ASP A N 1
ATOM 1150 C CA . ASP A 1 102 ? 168.215 160.665 134.773 1.00 88.63 102 ASP A CA 1
ATOM 1151 C C . ASP A 1 102 ? 166.791 160.429 134.294 1.00 88.63 102 ASP A C 1
ATOM 1152 O O . ASP A 1 102 ? 166.187 159.400 134.615 1.00 88.63 102 ASP A O 1
ATOM 1161 N N . HIS A 1 103 ? 166.258 161.382 133.527 1.00 87.05 103 HIS A N 1
ATOM 1162 C CA . HIS A 1 103 ? 164.907 161.272 132.992 1.00 87.05 103 HIS A CA 1
ATOM 1163 C C . HIS A 1 103 ? 164.876 160.826 131.536 1.00 87.05 103 HIS A C 1
ATOM 1164 O O . HIS A 1 103 ? 163.813 160.417 131.057 1.00 87.05 103 HIS A O 1
ATOM 1178 N N . THR A 1 104 ? 166.001 160.895 130.823 1.00 87.50 104 THR A N 1
ATOM 1179 C CA . THR A 1 104 ? 166.014 160.496 129.421 1.00 87.50 104 THR A CA 1
ATOM 1180 C C . THR A 1 104 ? 166.111 158.985 129.254 1.00 87.50 104 THR A C 1
ATOM 1181 O O . THR A 1 104 ? 165.852 158.472 128.160 1.00 87.50 104 THR A O 1
ATOM 1192 N N . ASP A 1 105 ? 166.482 158.260 130.311 1.00 88.87 105 ASP A N 1
ATOM 1193 C CA . ASP A 1 105 ? 166.603 156.805 130.226 1.00 88.87 105 ASP A CA 1
ATOM 1194 C C . ASP A 1 105 ? 166.436 156.249 131.639 1.00 88.87 105 ASP A C 1
ATOM 1195 O O . ASP A 1 105 ? 167.346 156.370 132.464 1.00 88.87 105 ASP A O 1
ATOM 1204 N N . MET A 1 106 ? 165.278 155.651 131.902 1.00 88.08 106 MET A N 1
ATOM 1205 C CA . MET A 1 106 ? 164.955 155.087 133.205 1.00 88.08 106 MET A CA 1
ATOM 1206 C C . MET A 1 106 ? 164.848 153.572 133.084 1.00 88.08 106 MET A C 1
ATOM 1207 O O . MET A 1 106 ? 163.958 153.062 132.396 1.00 88.08 106 MET A O 1
ATOM 1221 N N . GLN A 1 107 ? 165.749 152.860 133.754 1.00 88.32 107 GLN A N 1
ATOM 1222 C CA . GLN A 1 107 ? 165.683 151.411 133.824 1.00 88.32 107 GLN A CA 1
ATOM 1223 C C . GLN A 1 107 ? 164.732 150.981 134.939 1.00 88.32 107 GLN A C 1
ATOM 1224 O O . GLN A 1 107 ? 164.341 151.772 135.801 1.00 88.32 107 GLN A O 1
ATOM 1238 N N . THR A 1 108 ? 164.355 149.706 134.913 1.00 87.55 108 THR A N 1
ATOM 1239 C CA . THR A 1 108 ? 163.517 149.170 135.976 1.00 87.55 108 THR A CA 1
ATOM 1240 C C . THR A 1 108 ? 164.229 149.302 137.317 1.00 87.55 108 THR A C 1
ATOM 1241 O O . THR A 1 108 ? 165.415 148.984 137.445 1.00 87.55 108 THR A O 1
ATOM 1252 N N . GLY A 1 109 ? 163.497 149.779 138.319 1.00 85.78 109 GLY A N 1
ATOM 1253 C CA . GLY A 1 109 ? 164.057 150.014 139.631 1.00 85.78 109 GLY A CA 1
ATOM 1254 C C . GLY A 1 109 ? 164.710 151.366 139.821 1.00 85.78 109 GLY A C 1
ATOM 1255 O O . GLY A 1 109 ? 165.177 151.656 140.930 1.00 85.78 109 GLY A O 1
ATOM 1259 N N . ASP A 1 110 ? 164.762 152.201 138.787 1.00 86.23 110 ASP A N 1
ATOM 1260 C CA . ASP A 1 110 ? 165.317 153.538 138.928 1.00 86.23 110 ASP A CA 1
ATOM 1261 C C . ASP A 1 110 ? 164.271 154.492 139.497 1.00 86.23 110 ASP A C 1
ATOM 1262 O O . ASP A 1 110 ? 163.064 154.243 139.436 1.00 86.23 110 ASP A O 1
ATOM 1271 N N . VAL A 1 111 ? 164.753 155.599 140.057 1.00 83.56 111 VAL A N 1
ATOM 1272 C CA . VAL A 1 111 ? 163.904 156.597 140.697 1.00 83.56 111 VAL A CA 1
ATOM 1273 C C . VAL A 1 111 ? 164.291 157.973 140.177 1.00 83.56 111 VAL A C 1
ATOM 1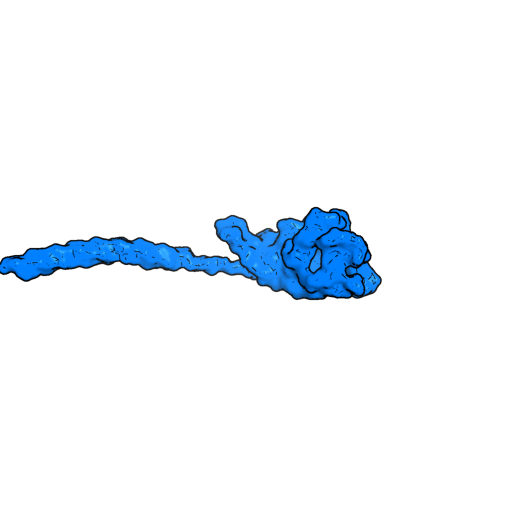274 O O . VAL A 1 111 ? 165.479 158.312 140.129 1.00 83.56 111 VAL A O 1
ATOM 1287 N N . VAL A 1 112 ? 163.291 158.762 139.791 1.00 84.18 112 VAL A N 1
ATOM 1288 C CA . VAL A 1 112 ? 163.476 160.147 139.376 1.00 84.18 112 VAL A CA 1
ATOM 1289 C C . VAL A 1 112 ? 162.622 161.025 140.279 1.00 84.18 112 VAL A C 1
ATOM 1290 O O . VAL A 1 112 ? 161.410 160.807 140.401 1.00 84.18 112 VAL A O 1
ATOM 1303 N N . THR A 1 113 ? 163.250 162.017 140.907 1.00 83.08 113 THR A N 1
ATOM 1304 C CA . THR A 1 113 ? 162.576 162.925 141.824 1.00 83.08 113 THR A CA 1
ATOM 1305 C C . THR A 1 113 ? 162.639 164.339 141.265 1.00 83.08 113 THR A C 1
ATOM 1306 O O . THR A 1 113 ? 163.709 164.801 140.856 1.00 83.08 113 THR A O 1
ATOM 1317 N N . MET A 1 114 ? 161.494 165.017 141.247 1.00 84.38 114 MET A N 1
ATOM 1318 C CA . MET A 1 114 ? 161.381 166.375 140.730 1.00 84.38 114 MET A CA 1
ATOM 1319 C C . MET A 1 114 ? 160.853 167.270 141.841 1.00 84.38 114 MET A C 1
ATOM 1320 O O . MET A 1 114 ? 159.770 167.020 142.381 1.00 84.38 114 MET A O 1
ATOM 1334 N N . ASP A 1 115 ? 161.614 168.308 142.179 1.00 85.55 115 ASP A N 1
ATOM 1335 C CA . ASP A 1 115 ? 161.244 169.237 143.244 1.00 85.55 115 ASP A CA 1
ATOM 1336 C C . ASP A 1 115 ? 160.524 170.411 142.592 1.00 85.55 115 ASP A C 1
ATOM 1337 O O . ASP A 1 115 ? 161.134 171.213 141.881 1.00 85.55 115 ASP A O 1
ATOM 1346 N N . GLY A 1 116 ? 159.220 170.515 142.838 1.00 87.15 116 GLY A N 1
ATOM 1347 C CA . GLY A 1 116 ? 158.391 171.518 142.204 1.00 87.15 116 GLY A CA 1
ATOM 1348 C C . GLY A 1 116 ? 158.218 172.818 142.952 1.00 87.15 116 GLY A C 1
ATOM 1349 O O . GLY A 1 116 ? 157.390 173.640 142.550 1.00 87.15 116 GLY A O 1
ATOM 1353 N N . SER A 1 117 ? 158.970 173.040 144.031 1.00 84.02 117 SER A N 1
ATOM 1354 C CA . SER A 1 117 ? 158.780 174.253 144.819 1.00 84.02 117 SER A CA 1
ATOM 1355 C C . SER A 1 117 ? 159.102 175.508 144.016 1.00 84.02 117 SER A C 1
ATOM 1356 O O . SER A 1 117 ? 158.425 176.531 144.169 1.00 84.02 117 SER A O 1
ATOM 1364 N N . SER A 1 118 ? 160.121 175.453 143.160 1.00 83.32 118 SER A N 1
ATOM 1365 C CA . SER A 1 118 ? 160.614 176.639 142.471 1.00 83.32 118 SER A CA 1
ATOM 1366 C C . SER A 1 118 ? 159.928 176.905 141.136 1.00 83.32 118 SER A C 1
ATOM 1367 O O . SER A 1 118 ? 160.191 177.946 140.525 1.00 83.32 118 SER A O 1
ATOM 1375 N N . TRP A 1 119 ? 159.063 176.004 140.665 1.00 84.24 119 TRP A N 1
ATOM 1376 C CA . TRP A 1 119 ? 158.422 176.210 139.370 1.00 84.24 119 TRP A CA 1
ATOM 1377 C C . TRP A 1 119 ? 157.432 177.367 139.386 1.00 84.24 119 TRP A C 1
ATOM 1378 O O . TRP A 1 119 ? 157.198 177.976 138.337 1.00 84.24 119 TRP A O 1
ATOM 1399 N N . SER A 1 120 ? 156.845 177.683 140.541 1.00 84.12 120 SER A N 1
ATOM 1400 C CA . SER A 1 120 ? 155.858 178.754 140.600 1.00 84.12 120 SER A CA 1
ATOM 1401 C C . SER A 1 120 ? 156.456 180.112 140.259 1.00 84.12 120 SER A C 1
ATOM 1402 O O . SER A 1 120 ? 155.712 181.021 139.876 1.00 84.12 120 SER A O 1
ATOM 1410 N N . SER A 1 121 ? 157.775 180.270 140.386 1.00 81.53 121 SER A N 1
ATOM 1411 C CA . SER A 1 121 ? 158.441 181.530 140.093 1.00 81.53 121 SER A CA 1
ATOM 1412 C C . SER A 1 121 ? 159.411 181.458 138.925 1.00 81.53 121 SER A C 1
ATOM 1413 O O . SER A 1 121 ? 159.767 182.509 138.382 1.00 81.53 121 SER A O 1
ATOM 1421 N N . THR A 1 122 ? 159.848 180.267 138.526 1.00 83.31 122 THR A N 1
ATOM 1422 C CA . THR A 1 122 ? 160.777 180.139 137.411 1.00 83.31 122 THR A CA 1
ATOM 1423 C C . THR A 1 122 ? 160.034 180.345 136.097 1.00 83.31 122 THR A C 1
ATOM 1424 O O . THR A 1 122 ? 159.073 179.629 135.800 1.00 83.31 122 THR A O 1
ATOM 1435 N N . SER A 1 123 ? 160.479 181.322 135.311 1.00 85.11 123 SER A N 1
ATOM 1436 C CA . SER A 1 123 ? 159.833 181.611 134.039 1.00 85.11 123 SER A CA 1
ATOM 1437 C C . SER A 1 123 ? 159.964 180.419 133.100 1.00 85.11 123 SER A C 1
ATOM 1438 O O . SER A 1 123 ? 161.022 179.786 133.025 1.00 85.11 123 SER A O 1
ATOM 1446 N N . GLY A 1 124 ? 158.885 180.113 132.384 1.00 82.59 124 GLY A N 1
ATOM 1447 C CA . GLY A 1 124 ? 158.875 179.008 131.451 1.00 82.59 124 GLY A CA 1
ATOM 1448 C C . GLY A 1 124 ? 158.570 177.659 132.060 1.00 82.59 124 GLY A C 1
ATOM 1449 O O . GLY A 1 124 ? 158.478 176.672 131.318 1.00 82.59 124 GLY A O 1
ATOM 1453 N N . ALA A 1 125 ? 158.414 177.578 133.379 1.00 83.40 125 ALA A N 1
ATOM 1454 C CA . ALA A 1 125 ? 158.061 176.339 134.058 1.00 83.40 125 ALA A CA 1
ATOM 1455 C C . ALA A 1 125 ? 156.619 176.440 134.535 1.00 83.40 125 ALA A C 1
ATOM 1456 O O . ALA A 1 125 ? 156.302 177.270 135.394 1.00 83.40 125 ALA A O 1
ATOM 1463 N N . SER A 1 126 ? 155.752 175.599 133.981 1.00 83.18 126 SER A N 1
ATOM 1464 C CA . SER A 1 126 ? 154.330 175.652 134.292 1.00 83.18 126 SER A CA 1
ATOM 1465 C C . SER A 1 126 ? 154.071 174.976 135.632 1.00 83.18 126 SER A C 1
ATOM 1466 O O . SER A 1 126 ? 154.404 173.800 135.816 1.00 83.18 126 SER A O 1
ATOM 1474 N N . ALA A 1 127 ? 153.477 175.719 136.569 1.00 85.14 127 ALA A N 1
ATOM 1475 C CA . ALA A 1 127 ? 153.096 175.132 137.847 1.00 85.14 127 ALA A CA 1
ATOM 1476 C C . ALA A 1 127 ? 152.024 174.065 137.686 1.00 85.14 127 ALA A C 1
ATOM 1477 O O . ALA A 1 127 ? 151.898 173.194 138.553 1.00 85.14 127 ALA A O 1
ATOM 1484 N N . SER A 1 128 ? 151.252 174.119 136.607 1.00 84.76 128 SER A N 1
ATOM 1485 C CA . SER A 1 128 ? 150.254 173.115 136.275 1.00 84.76 128 SER A CA 1
ATOM 1486 C C . SER A 1 128 ? 150.694 172.359 135.025 1.00 84.76 128 SER A C 1
ATOM 1487 O O . SER A 1 128 ? 151.790 172.566 134.496 1.00 84.76 128 SER A O 1
ATOM 1495 N N . GLY A 1 129 ? 149.823 171.470 134.554 1.00 86.45 129 GLY A N 1
ATOM 1496 C CA . GLY A 1 129 ? 150.100 170.700 133.358 1.00 86.45 129 GLY A CA 1
ATOM 1497 C C . GLY A 1 129 ? 149.891 169.215 133.557 1.00 86.45 129 GLY A C 1
ATOM 1498 O O . GLY A 1 129 ? 148.922 168.799 134.199 1.00 86.45 129 GLY A O 1
ATOM 1502 N N . THR A 1 130 ? 150.792 168.403 133.010 1.00 86.38 130 THR A N 1
ATOM 1503 C CA . THR A 1 130 ? 150.691 166.957 133.129 1.00 86.38 130 THR A CA 1
ATOM 1504 C C . THR A 1 130 ? 152.062 166.340 132.902 1.00 86.38 130 THR A C 1
ATOM 1505 O O . THR A 1 130 ? 152.838 166.822 132.073 1.00 86.38 130 THR A O 1
ATOM 1516 N N . ILE A 1 131 ? 152.349 165.274 133.644 1.00 85.92 131 ILE A N 1
ATOM 1517 C CA . ILE A 1 131 ? 153.578 164.505 133.489 1.00 85.92 131 ILE A CA 1
ATOM 1518 C C . ILE A 1 131 ? 153.224 163.183 132.827 1.00 85.92 131 ILE A C 1
ATOM 1519 O O . ILE A 1 131 ? 152.407 162.417 133.352 1.00 85.92 131 ILE A O 1
ATOM 1535 N N . THR A 1 132 ? 153.837 162.913 131.678 1.00 85.61 132 THR A N 1
ATOM 1536 C CA . THR A 1 132 ? 153.539 161.728 130.889 1.00 85.61 132 THR A CA 1
ATOM 1537 C C . THR A 1 132 ? 154.805 160.912 130.674 1.00 85.61 132 THR A C 1
ATOM 1538 O O . THR A 1 132 ? 155.903 161.460 130.538 1.00 85.61 132 THR A O 1
ATOM 1549 N N . ALA A 1 133 ? 154.638 159.594 130.644 1.00 87.28 133 ALA A N 1
ATOM 1550 C CA . ALA A 1 133 ? 155.732 158.659 130.427 1.00 87.28 133 ALA A CA 1
ATOM 1551 C C . ALA A 1 133 ? 155.595 158.024 129.050 1.00 87.28 133 ALA A C 1
ATOM 1552 O O . ALA A 1 133 ? 154.490 157.676 128.623 1.00 87.28 133 ALA A O 1
ATOM 1559 N N . ILE A 1 134 ? 156.722 157.876 128.360 1.00 88.89 134 ILE A N 1
ATOM 1560 C CA . ILE A 1 134 ? 156.759 157.353 126.999 1.00 88.89 134 ILE A CA 1
ATOM 1561 C C . ILE A 1 134 ? 157.684 156.145 126.979 1.00 88.89 134 ILE A C 1
ATOM 1562 O O . ILE A 1 134 ? 158.833 156.227 127.432 1.00 88.89 134 ILE A O 1
ATOM 1578 N N . ALA A 1 135 ? 157.184 155.027 126.459 1.00 90.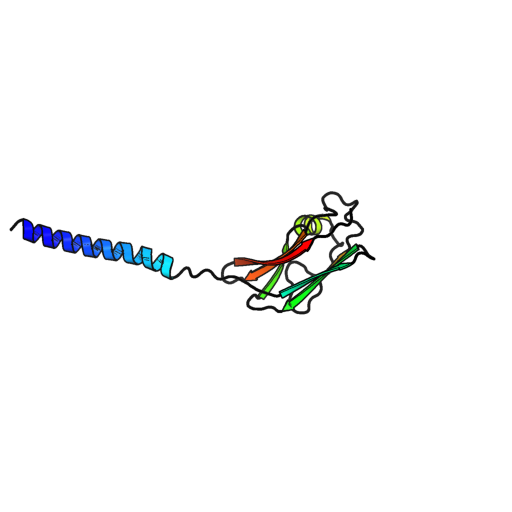86 135 ALA A N 1
ATOM 1579 C CA . ALA A 1 135 ? 158.020 153.861 126.222 1.00 90.86 135 ALA A CA 1
ATOM 1580 C C . ALA A 1 135 ? 158.653 153.950 124.840 1.00 90.86 135 ALA A C 1
ATOM 1581 O O . ALA A 1 135 ? 158.045 154.442 123.886 1.00 90.86 135 ALA A O 1
ATOM 1588 N N . VAL A 1 136 ? 159.888 153.467 124.737 1.00 92.41 136 VAL A N 1
ATOM 1589 C CA . VAL A 1 136 ? 160.686 153.607 123.525 1.00 92.41 136 VAL A CA 1
ATOM 1590 C C . VAL A 1 136 ? 161.254 152.250 123.139 1.00 92.41 136 VAL A C 1
ATOM 1591 O O . VAL A 1 136 ? 161.719 151.491 123.997 1.00 92.41 136 VAL A O 1
ATOM 1604 N N . ILE A 1 137 ? 161.212 151.949 121.844 1.00 94.45 137 ILE A N 1
ATOM 1605 C CA . ILE A 1 137 ? 161.851 150.770 121.273 1.00 94.45 137 ILE A CA 1
ATOM 1606 C C . ILE A 1 137 ? 162.762 151.240 120.149 1.00 94.45 137 ILE A C 1
ATOM 1607 O O . ILE A 1 137 ? 162.307 151.910 119.216 1.00 94.45 137 ILE A O 1
ATOM 1623 N N . GLU A 1 138 ? 164.047 150.893 120.238 1.00 94.77 138 GLU A N 1
ATOM 1624 C CA . GLU A 1 138 ? 165.016 151.380 119.264 1.00 94.77 138 GLU A CA 1
ATOM 1625 C C . GLU A 1 138 ? 164.896 150.665 117.925 1.00 94.77 138 GLU A C 1
ATOM 1626 O O . GLU A 1 138 ? 165.373 151.191 116.914 1.00 94.77 138 GLU A O 1
ATOM 1638 N N . GLU A 1 139 ? 164.247 149.500 117.885 1.00 96.91 139 GLU A N 1
ATOM 1639 C CA . GLU A 1 139 ? 164.174 148.738 116.644 1.00 96.91 139 GLU A CA 1
ATOM 1640 C C . GLU A 1 139 ? 163.485 149.514 115.531 1.00 96.91 139 GLU A C 1
ATOM 1641 O O . GLU A 1 139 ? 163.944 149.469 114.385 1.00 96.91 139 GLU A O 1
ATOM 1653 N N . ASP A 1 140 ? 162.392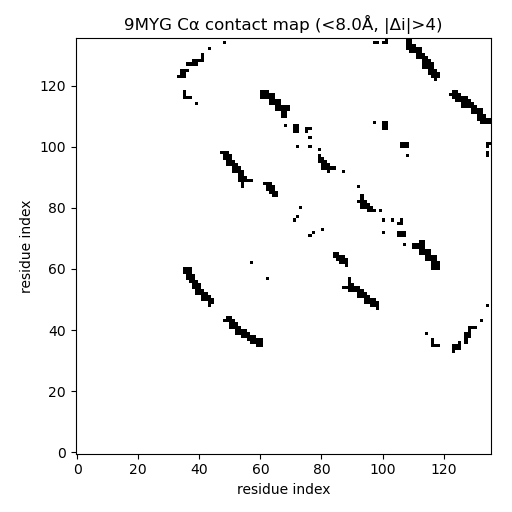 150.225 115.838 1.00 96.11 140 ASP A N 1
ATOM 1654 C CA . ASP A 1 140 ? 161.737 151.038 114.820 1.00 96.11 140 ASP A CA 1
ATOM 1655 C C . ASP A 1 140 ? 161.325 152.414 115.340 1.00 96.11 140 ASP A C 1
ATOM 1656 O O . ASP A 1 140 ? 160.464 153.056 114.728 1.00 96.11 140 ASP A O 1
ATOM 1665 N N . GLU A 1 141 ? 161.908 152.882 116.443 1.00 94.65 141 GLU A N 1
ATOM 1666 C CA . GLU A 1 141 ? 161.630 154.213 116.980 1.00 94.65 141 GLU A CA 1
ATOM 1667 C C . GLU A 1 141 ? 160.161 154.365 117.368 1.00 94.65 141 GLU A C 1
ATOM 1668 O O . GLU A 1 141 ? 159.574 155.438 117.218 1.00 94.65 141 GLU A O 1
ATOM 1680 N N . THR A 1 142 ? 159.552 153.291 117.862 1.00 93.93 142 THR A N 1
ATOM 1681 C CA . THR A 1 142 ? 158.169 153.364 118.314 1.00 93.93 142 THR A CA 1
ATOM 1682 C C . THR A 1 142 ? 158.093 154.074 119.660 1.00 93.93 142 THR A C 1
ATOM 1683 O O . THR A 1 142 ? 158.895 153.812 120.561 1.00 93.93 142 THR A O 1
ATOM 1694 N N . GLU A 1 143 ? 157.125 154.977 119.794 1.00 91.68 143 GLU A N 1
ATOM 1695 C CA . GLU A 1 143 ? 156.886 155.709 121.031 1.00 91.68 143 GLU A CA 1
ATOM 1696 C C . GLU A 1 143 ? 155.428 155.545 121.431 1.00 91.68 143 GLU A C 1
ATOM 1697 O O . GLU A 1 143 ? 154.529 155.733 120.604 1.00 91.68 143 GLU A O 1
ATOM 1709 N N . THR A 1 144 ? 155.196 155.196 122.695 1.00 90.77 144 THR A N 1
ATOM 1710 C CA . THR A 1 144 ? 153.852 154.969 123.206 1.00 90.77 144 THR A CA 1
ATOM 1711 C C . THR A 1 144 ? 153.743 155.524 124.617 1.00 90.77 144 THR A C 1
ATOM 1712 O O . THR A 1 144 ? 154.656 155.358 125.430 1.00 90.77 144 THR A O 1
ATOM 1723 N N . GLN A 1 145 ? 152.623 156.184 124.901 1.00 89.68 145 GLN A N 1
ATOM 1724 C CA . GLN A 1 145 ? 152.361 156.699 126.238 1.00 89.68 145 GLN A CA 1
ATOM 1725 C C . GLN A 1 145 ? 151.869 155.574 127.138 1.00 89.68 145 GLN A C 1
ATOM 1726 O O . GLN A 1 145 ? 150.996 154.792 126.748 1.00 89.68 145 GLN A O 1
ATOM 1740 N N . VAL A 1 146 ? 152.426 155.494 128.345 1.00 90.02 146 VAL A N 1
ATOM 1741 C CA . VAL A 1 146 ? 152.083 154.431 129.276 1.00 90.02 146 VAL A CA 1
ATOM 1742 C C . VAL A 1 146 ? 151.442 154.938 130.560 1.00 90.02 146 VAL A C 1
ATOM 1743 O O . VAL A 1 146 ? 150.689 154.184 131.196 1.00 90.02 146 VAL A O 1
ATOM 1756 N N . ALA A 1 147 ? 151.700 156.176 130.977 1.00 88.30 147 ALA A N 1
ATOM 1757 C CA . ALA A 1 147 ? 151.120 156.685 132.211 1.00 88.30 147 ALA A CA 1
ATOM 1758 C C . ALA A 1 147 ? 151.064 158.202 132.146 1.00 88.30 147 ALA A C 1
ATOM 1759 O O . ALA A 1 147 ? 151.869 158.845 131.467 1.00 88.30 147 ALA A O 1
ATOM 1766 N N . SER A 1 148 ? 150.097 158.766 132.867 1.00 88.38 148 SER A N 1
ATOM 1767 C CA . SER A 1 148 ? 149.927 160.207 132.948 1.00 88.38 148 SER A CA 1
ATOM 1768 C C . SER A 1 148 ? 149.347 160.568 134.306 1.00 88.38 148 SER A C 1
ATOM 1769 O O . SER A 1 148 ? 148.652 159.766 134.935 1.00 88.38 148 SER A O 1
ATOM 1777 N N . GLU A 1 149 ? 149.640 161.787 134.752 1.00 88.59 149 GLU A N 1
ATOM 1778 C CA . GLU A 1 149 ? 149.076 162.311 135.992 1.00 88.59 149 GLU A CA 1
ATOM 1779 C C . GLU A 1 149 ? 149.335 163.807 136.039 1.00 88.59 149 GLU A C 1
ATOM 1780 O O . GLU A 1 149 ? 150.431 164.258 135.694 1.00 88.59 149 GLU A O 1
ATOM 1792 N N . GLU A 1 150 ? 148.328 164.568 136.457 1.00 87.63 150 GLU A N 1
ATOM 1793 C CA . GLU A 1 150 ? 148.442 166.016 136.491 1.00 87.63 150 GLU A CA 1
ATOM 1794 C C . GLU A 1 150 ? 148.840 166.490 137.887 1.00 87.63 150 GLU A C 1
ATOM 1795 O O . GLU A 1 150 ? 148.812 165.737 138.863 1.00 87.63 150 GLU A O 1
ATOM 1807 N N . TYR A 1 151 ? 149.214 167.765 137.966 1.00 85.34 151 TYR A N 1
ATOM 1808 C CA . TYR A 1 151 ? 149.650 168.370 139.215 1.00 85.34 151 TYR A CA 1
ATOM 1809 C C . TYR A 1 151 ? 149.292 169.848 139.190 1.00 85.34 151 TYR A C 1
ATOM 1810 O O . TYR A 1 151 ? 149.085 170.437 138.127 1.00 85.34 151 TYR A O 1
ATOM 1828 N N . ASP A 1 152 ? 149.219 170.446 140.385 1.00 86.95 152 ASP A N 1
ATOM 1829 C CA . ASP A 1 152 ? 148.866 171.861 140.500 1.00 86.95 152 ASP A CA 1
ATOM 1830 C C . ASP A 1 152 ? 149.614 172.406 141.722 1.00 86.95 152 ASP A C 1
ATOM 1831 O O . ASP A 1 152 ? 149.169 172.297 142.867 1.00 86.95 152 ASP A O 1
ATOM 1840 N N . PHE A 1 153 ? 150.775 173.004 141.464 1.00 85.99 153 PHE A N 1
ATOM 1841 C CA . PHE A 1 153 ? 151.528 173.733 142.476 1.00 85.99 153 PHE A CA 1
ATOM 1842 C C . PHE A 1 153 ? 151.323 175.239 142.377 1.00 85.99 153 PHE A C 1
ATOM 1843 O O . PHE A 1 153 ? 151.990 175.992 143.094 1.00 85.99 153 PHE A O 1
ATOM 1860 N N . SER A 1 154 ? 150.424 175.691 141.510 1.00 91.44 154 SER A N 1
ATOM 1861 C CA . SER A 1 154 ? 150.175 177.114 141.335 1.00 91.44 154 SER A CA 1
ATOM 1862 C C . SER A 1 154 ? 149.663 177.737 142.629 1.00 91.44 154 SER A C 1
ATOM 1863 O O . SER A 1 154 ? 149.127 177.047 143.495 1.00 91.44 154 SER A O 1
#

Sequence (136 aa):
VSPVIGVILMVAITVILAAVIAAFVLDLGGSVGQEAQAGVTIEVDESSQEIQVEVTSMGNSDLVKLGGATDGIASNAGSTISGDHTDMQTGDVVTMDGSSWSSTSGASASGTITAIAVIEEDETETQVASEEYDFS